Protein AF-A0A3S8VPI8-F1 (afdb_monomer_lite)

Radius of gyration: 17.88 Å; chains: 1; bounding box: 35×21×56 Å

Secondary structure (DSSP, 8-state):
-HHHHHHHHHHHHHHHHHHHHHHHHHHHHHHHHHHHHTT-SS----HHHHHHHHHHHHHHHHHHHS--------

Sequence (74 aa):
MTNSTTTDLRRELAKAHEALAAAEIHLARHAEANAALHCASTVMYSPLHAKVQAARVGIEHALRRTPTDAPKES

Structure (mmCIF, N/CA/C/O backbone):
data_AF-A0A3S8VPI8-F1
#
_entry.id   AF-A0A3S8VPI8-F1
#
loop_
_atom_site.group_PDB
_atom_site.id
_atom_site.type_symbol
_atom_site.label_atom_id
_atom_site.label_alt_id
_atom_site.label_comp_id
_atom_site.labe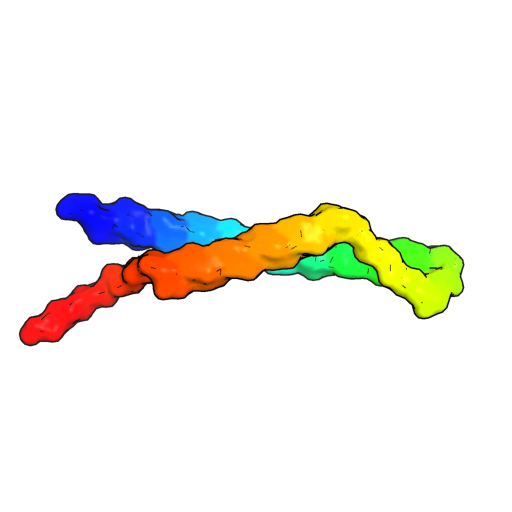l_asym_id
_atom_site.label_entity_id
_atom_site.label_seq_id
_atom_site.pdbx_PDB_ins_code
_atom_site.Cartn_x
_atom_site.Cartn_y
_atom_site.Cartn_z
_atom_site.occupancy
_atom_site.B_iso_or_equiv
_atom_site.auth_seq_id
_atom_site.auth_comp_id
_atom_site.auth_asym_id
_atom_site.auth_atom_id
_atom_site.pdbx_PDB_model_num
ATOM 1 N N . MET A 1 1 ? -20.661 3.799 28.877 1.00 49.91 1 MET A N 1
ATOM 2 C CA . MET A 1 1 ? -20.758 4.548 27.599 1.00 49.91 1 MET A CA 1
ATOM 3 C C . MET A 1 1 ? -19.496 4.462 26.728 1.00 49.91 1 MET A C 1
ATOM 5 O O . MET A 1 1 ? -19.583 4.796 25.560 1.00 49.91 1 MET A O 1
ATOM 9 N N . THR A 1 2 ? -18.352 3.978 27.223 1.00 60.00 2 THR A N 1
ATOM 10 C CA . THR A 1 2 ? -17.067 3.917 26.487 1.00 60.00 2 THR A CA 1
ATOM 11 C C . THR A 1 2 ? -16.975 2.817 25.420 1.00 60.00 2 THR A C 1
ATOM 13 O O . THR A 1 2 ? -16.312 3.009 24.407 1.00 60.00 2 THR A O 1
ATOM 16 N N . ASN A 1 3 ? -17.677 1.697 25.606 1.00 60.22 3 ASN A N 1
ATOM 17 C CA . ASN A 1 3 ? -17.516 0.500 24.765 1.00 60.22 3 ASN A CA 1
ATOM 18 C C . ASN A 1 3 ? -18.045 0.683 23.322 1.00 60.22 3 ASN A C 1
ATOM 20 O O . ASN A 1 3 ? -17.503 0.141 22.361 1.00 60.22 3 ASN A O 1
ATOM 24 N N . SER A 1 4 ? -19.074 1.520 23.128 1.00 67.38 4 SER A N 1
ATOM 25 C CA . SER A 1 4 ? -19.583 1.822 21.776 1.00 67.38 4 SER A CA 1
ATOM 26 C C . SER A 1 4 ? -18.528 2.549 20.938 1.00 67.38 4 SER A C 1
ATOM 28 O O . SER A 1 4 ? -18.237 2.148 19.816 1.00 67.38 4 SER A O 1
ATOM 30 N N . THR A 1 5 ? -17.890 3.575 21.508 1.00 73.44 5 THR A N 1
ATOM 31 C CA . THR A 1 5 ? -16.898 4.406 20.810 1.00 73.44 5 THR A CA 1
ATOM 32 C C . THR A 1 5 ? -15.638 3.620 20.439 1.00 73.44 5 THR A C 1
ATOM 34 O O . THR A 1 5 ? -15.075 3.822 19.364 1.00 73.44 5 THR A O 1
ATOM 37 N N . THR A 1 6 ? -15.192 2.698 21.297 1.00 70.50 6 THR A N 1
ATOM 38 C CA . THR A 1 6 ? -14.027 1.843 21.018 1.00 70.50 6 THR A CA 1
ATOM 39 C C . THR A 1 6 ? -14.315 0.822 19.916 1.00 70.50 6 THR A C 1
ATOM 41 O O . THR A 1 6 ? -13.470 0.615 19.039 1.00 70.50 6 THR A O 1
ATOM 44 N N . THR A 1 7 ? -15.517 0.240 19.905 1.00 72.19 7 THR A N 1
ATOM 45 C CA . THR A 1 7 ? -15.974 -0.652 18.828 1.00 72.19 7 THR A CA 1
ATOM 46 C C . THR A 1 7 ? -16.054 0.088 17.489 1.00 72.19 7 THR A C 1
ATOM 48 O O . THR A 1 7 ? -15.585 -0.425 16.468 1.00 72.19 7 THR A O 1
ATOM 51 N N . ASP A 1 8 ? -16.566 1.321 17.493 1.00 84.12 8 ASP A N 1
ATOM 52 C CA . ASP A 1 8 ? -16.603 2.178 16.307 1.00 84.12 8 ASP A CA 1
ATOM 53 C C . ASP A 1 8 ? -15.193 2.493 15.789 1.00 84.12 8 ASP A C 1
ATOM 55 O O . ASP A 1 8 ? -14.922 2.313 14.601 1.00 84.12 8 ASP A O 1
ATOM 59 N N . LEU A 1 9 ? -14.260 2.854 16.676 1.00 88.44 9 LEU A N 1
ATOM 60 C CA . LEU A 1 9 ? -12.868 3.123 16.306 1.00 88.44 9 LEU A CA 1
ATOM 61 C C . LEU A 1 9 ? -12.190 1.904 15.667 1.00 88.44 9 LEU A C 1
ATOM 63 O O . LEU A 1 9 ? -11.542 2.034 14.629 1.00 88.44 9 LEU A O 1
ATOM 67 N N . ARG A 1 10 ? -12.334 0.715 16.264 1.00 90.12 10 ARG A N 1
ATOM 68 C CA . ARG A 1 10 ? -11.725 -0.513 15.731 1.00 90.12 10 ARG A CA 1
ATOM 69 C C . ARG A 1 10 ? -12.255 -0.838 14.334 1.00 90.12 10 ARG A C 1
ATOM 71 O O . ARG A 1 10 ? -11.471 -1.207 13.461 1.00 90.12 10 ARG A O 1
ATOM 78 N N . ARG A 1 11 ? -13.564 -0.678 14.116 1.00 91.12 11 ARG A N 1
ATOM 79 C CA . ARG A 1 11 ? -14.196 -0.895 12.809 1.00 91.12 11 ARG A CA 1
ATOM 80 C C . ARG A 1 11 ? -13.667 0.081 11.760 1.00 91.12 11 ARG A C 1
ATOM 82 O O . ARG A 1 11 ? -13.332 -0.349 10.661 1.00 91.12 11 ARG A O 1
ATOM 89 N N . GLU A 1 12 ? -13.571 1.369 12.082 1.00 94.56 12 GLU A N 1
ATOM 90 C CA . GLU A 1 12 ? -13.051 2.354 11.126 1.00 94.56 12 GLU A CA 1
ATOM 91 C C . GLU A 1 12 ? -11.557 2.136 10.828 1.00 94.56 12 GLU A C 1
ATOM 93 O O . GLU A 1 12 ? -11.143 2.244 9.674 1.00 94.56 12 GLU A O 1
ATOM 98 N N . LEU A 1 13 ? -10.758 1.723 11.819 1.00 95.25 13 LEU A N 1
ATOM 99 C CA . LEU A 1 13 ? -9.366 1.317 11.596 1.00 95.25 13 LEU A CA 1
ATOM 100 C C . LEU A 1 13 ? -9.258 0.090 10.677 1.00 95.25 13 LEU A C 1
ATOM 102 O O . LEU A 1 13 ? -8.389 0.063 9.809 1.00 95.25 13 LEU A O 1
ATOM 106 N N . ALA A 1 14 ? -10.138 -0.904 10.827 1.00 94.56 14 ALA A N 1
ATOM 107 C CA . ALA A 1 14 ? -10.150 -2.085 9.963 1.00 94.56 14 ALA A CA 1
ATOM 108 C C . ALA A 1 14 ? -10.489 -1.724 8.507 1.00 94.56 14 ALA A C 1
ATOM 110 O O . ALA A 1 14 ? -9.761 -2.107 7.595 1.00 94.56 14 ALA A O 1
ATOM 111 N N . LYS A 1 15 ? -11.517 -0.893 8.289 1.00 96.00 15 LYS A N 1
ATOM 112 C CA . LYS A 1 15 ? -11.862 -0.383 6.948 1.00 96.00 15 LYS A CA 1
ATOM 113 C C . LYS A 1 15 ? -10.703 0.383 6.310 1.00 96.00 15 LYS A C 1
ATOM 115 O O . LYS A 1 15 ? -10.411 0.211 5.129 1.00 96.00 15 LYS A O 1
ATOM 120 N N . ALA A 1 16 ? -10.036 1.235 7.089 1.00 97.06 16 ALA A N 1
ATOM 121 C CA . ALA A 1 16 ? -8.885 1.987 6.609 1.00 97.06 16 ALA A CA 1
ATOM 122 C C . ALA A 1 16 ? -7.705 1.062 6.258 1.00 97.06 16 ALA A C 1
ATOM 124 O O . ALA A 1 16 ? -7.032 1.293 5.253 1.00 97.06 16 ALA A O 1
ATOM 125 N N . HIS A 1 17 ? -7.477 -0.003 7.035 1.00 97.69 17 HIS A N 1
ATOM 126 C CA . HIS A 1 17 ? -6.472 -1.024 6.722 1.00 97.69 17 HIS A CA 1
ATOM 127 C C . HIS A 1 17 ? -6.759 -1.717 5.384 1.00 97.69 17 HIS A C 1
ATOM 129 O O . HIS A 1 17 ? -5.873 -1.772 4.530 1.00 97.69 17 HIS A O 1
ATOM 135 N N . GLU A 1 18 ? -8.000 -2.156 5.166 1.00 97.62 18 GLU A N 1
ATOM 136 C CA . GLU A 1 18 ? -8.432 -2.795 3.916 1.00 97.62 18 GLU A CA 1
ATOM 137 C C . GLU A 1 18 ? -8.268 -1.862 2.708 1.00 97.62 18 GLU A C 1
ATOM 139 O O . GLU A 1 18 ? -7.719 -2.260 1.677 1.00 97.62 18 GLU A O 1
ATOM 144 N N . ALA A 1 19 ? -8.671 -0.596 2.847 1.00 98.12 19 ALA A N 1
ATOM 145 C CA . ALA A 1 19 ? -8.519 0.400 1.792 1.00 98.12 19 ALA A CA 1
ATOM 146 C C . ALA A 1 19 ? -7.042 0.649 1.437 1.00 98.12 19 ALA A C 1
ATOM 148 O O . ALA A 1 19 ? -6.688 0.704 0.256 1.00 98.12 19 ALA A O 1
ATOM 149 N N . LEU A 1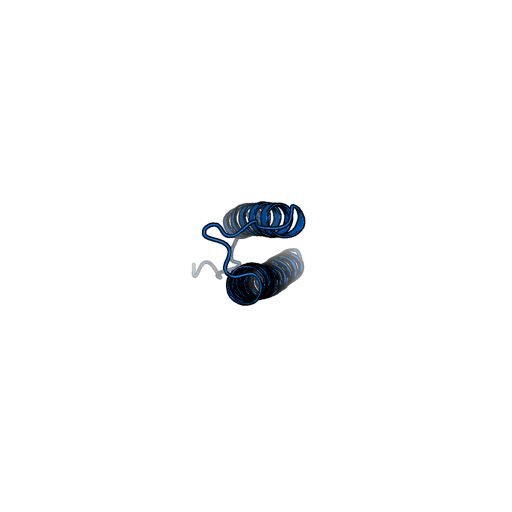 20 ? -6.160 0.754 2.439 1.00 98.06 20 LEU A N 1
ATOM 150 C CA . LEU A 1 20 ? -4.719 0.901 2.210 1.00 98.06 20 LEU A CA 1
ATOM 151 C C . LEU A 1 20 ? -4.109 -0.351 1.569 1.00 98.06 20 LEU A C 1
ATOM 153 O O . LEU A 1 20 ? -3.248 -0.223 0.701 1.00 98.06 20 LEU A O 1
ATOM 157 N N . ALA A 1 21 ? -4.564 -1.549 1.942 1.00 97.81 21 ALA A N 1
ATOM 158 C CA . ALA A 1 21 ? -4.118 -2.788 1.311 1.00 97.81 21 ALA A CA 1
ATOM 159 C C . ALA A 1 21 ? -4.503 -2.842 -0.178 1.00 97.81 21 ALA A C 1
ATOM 161 O O . ALA A 1 21 ? -3.666 -3.173 -1.019 1.00 97.81 21 ALA A O 1
ATOM 162 N N . ALA A 1 22 ? -5.732 -2.449 -0.521 1.00 98.00 22 ALA A N 1
ATOM 163 C CA . ALA A 1 22 ? -6.168 -2.353 -1.912 1.00 98.00 22 ALA A CA 1
ATOM 164 C C . ALA A 1 22 ? -5.362 -1.303 -2.699 1.00 98.00 22 ALA A C 1
ATOM 166 O O . ALA A 1 22 ? -4.955 -1.558 -3.836 1.00 98.00 22 ALA A O 1
ATOM 167 N N . ALA A 1 23 ? -5.083 -0.148 -2.087 1.00 97.88 23 ALA A N 1
ATOM 168 C CA . ALA A 1 23 ? -4.268 0.901 -2.694 1.00 97.88 23 ALA A CA 1
ATOM 169 C C . ALA A 1 23 ? -2.825 0.440 -2.960 1.00 97.88 23 ALA A C 1
ATOM 171 O O . ALA A 1 23 ? -2.290 0.714 -4.032 1.00 97.88 23 ALA A O 1
ATOM 172 N N . GLU A 1 24 ? -2.206 -0.291 -2.028 1.00 97.69 24 GLU A N 1
ATOM 173 C CA . GLU A 1 24 ? -0.863 -0.855 -2.213 1.00 97.69 24 GLU A CA 1
ATOM 174 C C . GLU A 1 24 ? -0.819 -1.808 -3.412 1.00 97.69 24 GLU A C 1
ATOM 176 O O . GLU A 1 24 ? 0.020 -1.640 -4.295 1.00 97.69 24 GLU A O 1
ATOM 181 N N . ILE A 1 25 ? -1.775 -2.742 -3.494 1.00 97.88 25 ILE A N 1
ATOM 182 C CA . ILE A 1 25 ? -1.878 -3.692 -4.611 1.00 97.88 25 ILE A CA 1
ATOM 183 C C . ILE A 1 25 ? -2.040 -2.948 -5.939 1.00 97.88 25 ILE A C 1
ATOM 185 O O . ILE A 1 25 ? -1.390 -3.289 -6.927 1.00 97.88 25 ILE A O 1
ATOM 189 N N . HIS A 1 26 ? -2.903 -1.931 -5.977 1.00 97.94 26 HIS A N 1
ATOM 190 C CA . HIS A 1 26 ? -3.109 -1.133 -7.179 1.00 97.94 26 HIS A CA 1
ATOM 191 C C . HIS A 1 26 ? -1.826 -0.410 -7.613 1.00 97.94 26 HIS A C 1
ATOM 193 O O . HIS A 1 26 ? -1.444 -0.486 -8.780 1.00 97.94 26 HIS A O 1
ATOM 199 N N . LEU A 1 27 ? -1.138 0.250 -6.677 1.00 97.88 27 LEU A N 1
ATOM 200 C CA . LEU A 1 27 ? 0.099 0.981 -6.952 1.00 97.88 27 LEU A CA 1
ATOM 201 C C . LEU A 1 27 ? 1.230 0.052 -7.408 1.00 97.88 27 LEU A C 1
ATOM 203 O O . LEU A 1 27 ? 1.969 0.415 -8.324 1.00 97.88 27 LEU A O 1
ATOM 207 N N . ALA A 1 28 ? 1.347 -1.136 -6.811 1.00 97.81 28 ALA A N 1
ATOM 208 C CA . ALA A 1 28 ? 2.328 -2.135 -7.220 1.00 97.81 28 ALA A CA 1
ATOM 209 C C . ALA A 1 28 ? 2.069 -2.612 -8.655 1.00 97.81 28 ALA A C 1
ATOM 211 O O . ALA A 1 28 ? 2.946 -2.503 -9.510 1.00 97.81 28 ALA A O 1
ATOM 212 N N . ARG A 1 29 ? 0.826 -3.008 -8.958 1.00 97.88 29 ARG A N 1
ATOM 213 C CA . ARG A 1 29 ? 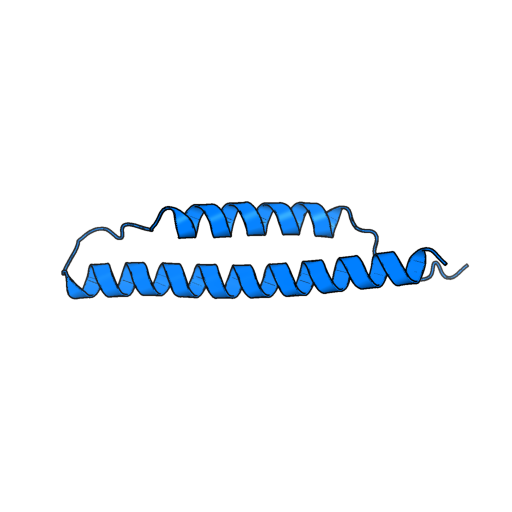0.424 -3.429 -10.310 1.00 97.88 29 ARG A CA 1
ATOM 214 C C . ARG A 1 29 ? 0.617 -2.330 -11.346 1.00 97.88 29 ARG A C 1
ATOM 216 O O . ARG A 1 29 ? 1.030 -2.612 -12.465 1.00 97.88 29 ARG A O 1
ATOM 223 N N . HIS A 1 30 ? 0.336 -1.079 -10.988 1.00 97.69 30 HIS A N 1
ATOM 224 C CA . HIS A 1 30 ? 0.580 0.055 -11.873 1.00 97.69 30 HIS A CA 1
ATOM 225 C C . HIS A 1 30 ? 2.078 0.221 -12.174 1.00 97.69 30 HIS A C 1
ATOM 227 O O . HIS A 1 30 ? 2.455 0.439 -13.324 1.00 97.69 30 HIS A O 1
ATOM 233 N N . ALA A 1 31 ? 2.944 0.097 -11.16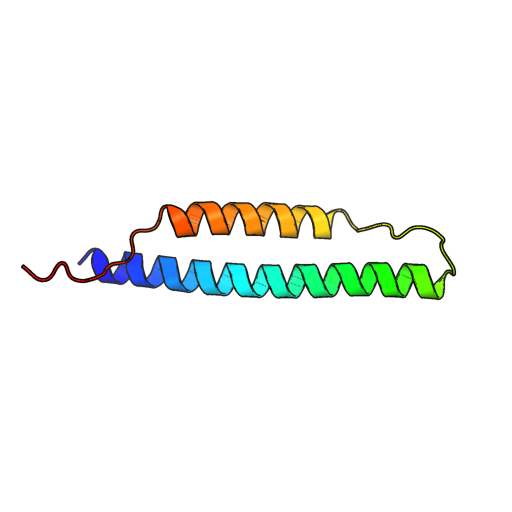3 1.00 97.69 31 ALA A N 1
ATOM 234 C CA . ALA A 1 31 ? 4.392 0.168 -11.351 1.00 97.69 31 ALA A CA 1
ATOM 235 C C . ALA A 1 31 ? 4.919 -0.989 -12.220 1.00 97.69 31 ALA A C 1
ATOM 237 O O . ALA A 1 31 ? 5.710 -0.755 -13.134 1.00 97.69 31 ALA A O 1
ATOM 238 N N . GLU A 1 32 ? 4.441 -2.211 -11.983 1.00 98.12 32 GLU A N 1
ATOM 239 C CA . GLU A 1 32 ? 4.781 -3.402 -12.772 1.00 98.12 32 GLU A CA 1
ATOM 240 C C . GLU A 1 32 ? 4.324 -3.274 -14.231 1.00 98.12 32 GLU A C 1
ATOM 242 O O . GLU A 1 32 ? 5.108 -3.521 -15.147 1.00 98.12 32 GLU A O 1
ATOM 247 N N . ALA A 1 33 ? 3.087 -2.822 -14.462 1.00 97.81 33 ALA A N 1
ATOM 248 C CA . ALA A 1 33 ? 2.559 -2.592 -15.805 1.00 97.81 33 ALA A CA 1
ATOM 249 C C . ALA A 1 33 ? 3.372 -1.531 -16.559 1.00 97.81 33 ALA A C 1
ATOM 251 O O . ALA A 1 33 ? 3.679 -1.708 -17.737 1.00 97.81 33 ALA A O 1
ATOM 252 N N . ASN A 1 34 ? 3.766 -0.453 -15.876 1.00 96.94 34 ASN A N 1
ATOM 253 C CA . ASN A 1 34 ? 4.605 0.586 -16.460 1.00 96.94 34 ASN A CA 1
ATOM 254 C C . ASN A 1 34 ? 6.005 0.056 -16.816 1.00 96.94 34 ASN A C 1
ATOM 256 O O . ASN A 1 34 ? 6.514 0.326 -17.901 1.00 96.94 34 ASN A O 1
ATOM 260 N N . ALA A 1 35 ? 6.616 -0.741 -15.936 1.00 98.00 35 ALA A N 1
ATOM 261 C CA . ALA A 1 35 ? 7.900 -1.378 -16.219 1.00 98.00 35 ALA A CA 1
ATOM 262 C C . ALA A 1 35 ? 7.810 -2.319 -17.433 1.00 98.00 35 ALA A C 1
ATOM 264 O O . ALA A 1 35 ? 8.664 -2.256 -18.317 1.00 98.00 35 ALA A O 1
ATOM 265 N N . ALA A 1 36 ? 6.747 -3.127 -17.518 1.00 97.62 36 ALA A N 1
ATOM 266 C CA . ALA A 1 36 ? 6.501 -4.020 -18.647 1.00 97.62 36 ALA A CA 1
ATOM 267 C C . ALA A 1 36 ? 6.311 -3.251 -19.964 1.00 97.62 36 ALA A C 1
ATOM 269 O O . ALA A 1 36 ? 6.932 -3.599 -20.968 1.00 97.62 36 ALA A O 1
ATOM 270 N N . LEU A 1 37 ? 5.521 -2.169 -19.951 1.00 97.69 37 LEU A N 1
ATOM 271 C CA . LEU A 1 37 ? 5.309 -1.301 -21.115 1.00 97.69 37 LEU A CA 1
ATOM 272 C C . LEU A 1 37 ? 6.630 -0.745 -21.664 1.00 97.69 37 LEU A C 1
ATOM 274 O O . LEU A 1 37 ? 6.809 -0.643 -22.876 1.00 97.69 37 LEU A O 1
ATOM 278 N N . HIS A 1 38 ? 7.561 -0.412 -20.773 1.00 97.38 38 HIS A N 1
ATOM 279 C CA . HIS A 1 38 ? 8.863 0.141 -21.131 1.00 97.38 38 HIS A CA 1
ATOM 280 C C . HIS A 1 38 ? 9.974 -0.908 -21.272 1.00 97.38 38 HIS A C 1
ATOM 282 O O . HIS A 1 38 ? 11.129 -0.529 -21.460 1.00 97.38 38 HIS A O 1
ATOM 288 N N . CYS A 1 39 ? 9.652 -2.206 -21.191 1.00 96.88 39 CYS A N 1
ATOM 289 C CA . CYS A 1 39 ? 10.633 -3.299 -21.197 1.00 96.88 39 CYS A CA 1
ATOM 290 C C . CYS A 1 39 ? 11.773 -3.082 -20.181 1.00 96.88 39 CYS A C 1
ATOM 292 O O . CYS A 1 39 ? 12.925 -3.444 -20.426 1.00 96.88 39 CYS A O 1
ATOM 294 N N . ALA A 1 40 ? 11.460 -2.451 -19.048 1.00 97.38 40 ALA A N 1
ATOM 295 C CA . ALA A 1 40 ? 12.432 -2.172 -18.009 1.00 97.38 40 ALA A CA 1
ATOM 296 C C . ALA A 1 40 ? 12.807 -3.470 -17.282 1.00 97.38 40 ALA A C 1
ATOM 298 O O . ALA A 1 40 ? 11.950 -4.286 -16.948 1.00 97.38 40 ALA A O 1
ATOM 299 N N . SER A 1 41 ? 14.096 -3.643 -16.991 1.00 95.75 41 SER A N 1
ATOM 300 C CA . SER A 1 41 ? 14.594 -4.779 -16.206 1.00 95.75 41 SER A CA 1
ATOM 301 C C . SER A 1 41 ? 14.288 -4.658 -14.710 1.00 95.75 41 SER A C 1
ATOM 303 O O . SER A 1 41 ? 14.416 -5.635 -13.974 1.00 95.75 41 SER A O 1
ATOM 305 N N . THR A 1 42 ? 13.891 -3.470 -14.250 1.00 96.19 42 THR A N 1
ATOM 306 C CA . THR A 1 42 ? 13.594 -3.172 -12.848 1.00 96.19 42 THR A CA 1
ATOM 307 C C . THR A 1 42 ? 12.294 -2.383 -12.712 1.00 96.19 42 THR A C 1
ATOM 309 O O . THR A 1 42 ? 11.967 -1.526 -13.534 1.00 96.19 42 THR A O 1
ATOM 312 N N . VAL A 1 43 ? 11.547 -2.666 -11.640 1.00 97.25 43 VAL A N 1
ATOM 313 C CA . VAL A 1 43 ? 10.323 -1.937 -11.285 1.00 97.25 43 VAL A CA 1
ATOM 314 C C . VAL A 1 43 ? 10.673 -0.826 -10.305 1.00 97.25 43 VAL A C 1
ATOM 316 O O . VAL A 1 43 ? 11.216 -1.082 -9.230 1.00 97.25 43 VAL A O 1
ATOM 319 N N . MET A 1 44 ? 10.328 0.409 -10.661 1.00 96.25 44 MET A N 1
ATOM 320 C CA . MET A 1 44 ? 10.482 1.568 -9.784 1.00 96.25 44 MET A CA 1
ATOM 321 C C . MET A 1 44 ? 9.133 1.922 -9.163 1.00 96.25 44 MET A C 1
ATOM 323 O O . MET A 1 44 ? 8.220 2.389 -9.845 1.00 96.25 44 MET A O 1
ATOM 327 N N . TYR A 1 45 ? 9.011 1.709 -7.855 1.00 96.12 45 TYR A N 1
ATOM 328 C CA . TYR A 1 45 ? 7.808 2.061 -7.104 1.00 96.12 45 TYR A CA 1
ATOM 329 C C . TYR A 1 45 ? 7.795 3.550 -6.762 1.00 96.12 45 TYR A C 1
ATOM 331 O O . TYR A 1 45 ? 8.813 4.137 -6.393 1.00 96.12 45 TYR A O 1
ATOM 339 N N . SER A 1 46 ? 6.619 4.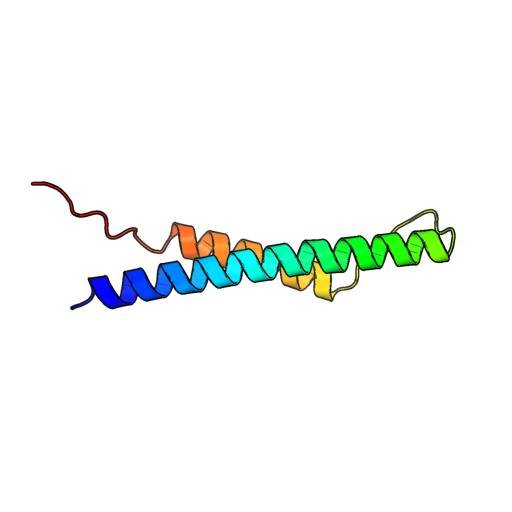172 -6.853 1.00 94.19 46 SER A N 1
ATOM 340 C CA . SER A 1 46 ? 6.470 5.581 -6.490 1.00 94.19 46 SER A CA 1
ATOM 341 C C . SER A 1 46 ? 6.649 5.792 -4.977 1.00 94.19 46 SER A C 1
ATOM 343 O O . SER A 1 46 ? 6.304 4.912 -4.184 1.00 94.19 46 SER A O 1
ATOM 345 N N . PRO A 1 47 ? 7.086 6.984 -4.525 1.00 96.88 47 PRO A N 1
ATOM 346 C CA . PRO A 1 47 ? 7.134 7.311 -3.097 1.00 96.88 47 PRO A CA 1
ATOM 347 C C . PRO A 1 47 ? 5.781 7.161 -2.384 1.00 96.88 47 PRO A C 1
ATOM 349 O O . PRO A 1 47 ? 5.734 6.932 -1.176 1.00 96.88 47 PRO A O 1
ATOM 352 N N . LEU A 1 48 ? 4.670 7.274 -3.121 1.00 96.31 48 LEU A N 1
ATOM 353 C CA . LEU A 1 48 ? 3.330 7.048 -2.587 1.00 96.31 48 LEU A CA 1
ATOM 354 C C . LEU A 1 48 ? 3.132 5.594 -2.135 1.00 96.31 48 LEU A C 1
ATOM 356 O O . LEU A 1 48 ? 2.546 5.382 -1.079 1.00 96.31 48 LEU A O 1
ATOM 360 N N . HIS A 1 49 ? 3.672 4.612 -2.864 1.00 96.88 49 HIS A N 1
ATOM 361 C CA . HIS A 1 49 ? 3.613 3.198 -2.475 1.00 96.88 49 HIS A CA 1
ATOM 362 C C . HIS A 1 49 ? 4.242 2.971 -1.092 1.00 96.88 49 HIS A C 1
ATOM 364 O O . HIS A 1 49 ? 3.614 2.390 -0.208 1.00 96.88 49 HIS A O 1
ATOM 370 N N . ALA A 1 50 ? 5.433 3.533 -0.856 1.00 96.69 50 ALA A N 1
ATOM 371 C CA . ALA A 1 50 ? 6.105 3.450 0.443 1.00 96.69 50 ALA A CA 1
ATOM 372 C C . ALA A 1 50 ? 5.305 4.138 1.568 1.00 96.69 50 ALA A C 1
ATOM 374 O O . ALA A 1 50 ? 5.228 3.627 2.685 1.00 96.69 50 ALA A O 1
ATOM 375 N N . LYS A 1 51 ? 4.663 5.280 1.281 1.00 98.12 51 LYS A N 1
ATOM 376 C CA . LYS A 1 51 ? 3.796 5.972 2.252 1.00 98.12 51 LYS A CA 1
ATOM 377 C C . LYS A 1 51 ? 2.555 5.151 2.607 1.00 98.12 51 LYS A C 1
ATOM 379 O O . LYS A 1 51 ? 2.184 5.114 3.778 1.00 98.12 51 LYS A O 1
ATOM 384 N N . VAL A 1 52 ? 1.940 4.485 1.628 1.00 98.00 52 VAL A N 1
ATOM 385 C CA . VAL A 1 52 ? 0.792 3.589 1.850 1.00 98.00 52 VAL A CA 1
ATOM 386 C C . VAL A 1 52 ? 1.199 2.396 2.717 1.00 98.00 52 VAL A C 1
ATOM 388 O O . VAL A 1 52 ? 0.510 2.104 3.694 1.00 98.00 52 VAL A O 1
ATOM 391 N N . GLN A 1 53 ? 2.351 1.776 2.443 1.00 97.44 53 GLN A N 1
ATOM 392 C CA . GLN A 1 53 ? 2.892 0.697 3.276 1.00 97.44 53 GLN A CA 1
ATOM 393 C C . GLN A 1 53 ? 3.124 1.143 4.724 1.00 97.44 53 GLN A C 1
ATOM 395 O O . GLN A 1 53 ? 2.657 0.492 5.660 1.00 97.44 53 GLN A O 1
ATOM 400 N N . ALA A 1 54 ? 3.792 2.284 4.921 1.00 97.88 54 ALA A N 1
ATOM 401 C CA . ALA A 1 54 ? 4.049 2.828 6.252 1.00 97.88 54 ALA A CA 1
ATOM 402 C C . ALA A 1 54 ? 2.747 3.142 7.011 1.00 97.88 54 ALA A C 1
ATOM 404 O O . ALA A 1 54 ? 2.621 2.813 8.193 1.00 97.88 54 ALA A O 1
ATOM 405 N N . ALA A 1 55 ? 1.757 3.727 6.330 1.00 97.88 55 ALA A N 1
ATOM 406 C CA . ALA A 1 55 ? 0.442 3.986 6.907 1.00 97.88 55 ALA A CA 1
ATOM 407 C C . ALA A 1 55 ? -0.262 2.684 7.318 1.00 97.88 55 ALA A C 1
ATOM 409 O O . ALA A 1 55 ? -0.814 2.613 8.418 1.00 97.88 55 ALA A O 1
ATOM 410 N N . ARG A 1 56 ? -0.193 1.633 6.488 1.00 97.44 56 ARG A N 1
ATOM 411 C CA . ARG A 1 56 ? -0.809 0.336 6.793 1.00 97.44 56 ARG A CA 1
ATOM 412 C C . ARG A 1 56 ? -0.201 -0.298 8.044 1.00 97.44 56 ARG A C 1
ATOM 414 O O . ARG A 1 56 ? -0.945 -0.692 8.940 1.00 97.44 56 ARG A O 1
ATOM 421 N N . VAL A 1 57 ? 1.128 -0.296 8.155 1.00 97.12 57 VAL A N 1
ATOM 422 C CA . VAL A 1 57 ? 1.844 -0.755 9.360 1.00 97.12 57 VAL A CA 1
ATOM 423 C C . VAL A 1 57 ? 1.411 0.048 10.593 1.00 97.12 57 VAL A C 1
ATOM 425 O O . VAL A 1 57 ? 1.138 -0.526 11.649 1.00 97.12 57 VAL A O 1
ATOM 428 N N . GLY A 1 58 ? 1.270 1.371 10.464 1.00 97.06 58 GLY A N 1
ATOM 429 C CA . GLY A 1 58 ? 0.752 2.229 11.532 1.00 97.06 58 GLY A CA 1
ATOM 430 C C . GLY A 1 58 ? -0.650 1.824 12.009 1.00 97.06 58 GLY A C 1
ATOM 431 O O . GLY A 1 58 ? -0.884 1.722 13.216 1.00 97.06 58 GLY A O 1
ATOM 432 N N . ILE A 1 59 ? -1.564 1.521 11.082 1.00 96.12 59 ILE A N 1
ATOM 433 C CA . ILE A 1 59 ? -2.915 1.048 11.417 1.00 96.12 59 ILE A CA 1
ATOM 434 C C . ILE A 1 59 ? -2.879 -0.336 12.074 1.00 96.12 59 ILE A C 1
ATOM 436 O O . ILE A 1 59 ? -3.594 -0.557 13.048 1.00 96.12 59 ILE A O 1
ATOM 440 N N . GLU A 1 60 ? -2.020 -1.252 11.627 1.00 95.44 60 GLU A N 1
ATOM 441 C CA . GLU A 1 60 ? -1.851 -2.562 12.276 1.00 95.44 60 GLU A CA 1
ATOM 442 C C . GLU A 1 60 ? -1.369 -2.431 13.724 1.00 95.44 60 GLU A C 1
ATOM 444 O O . GLU A 1 60 ? -1.785 -3.192 14.602 1.00 95.44 60 GLU A O 1
ATOM 449 N N . HIS A 1 61 ? -0.483 -1.471 13.999 1.00 95.44 61 HIS A N 1
ATOM 450 C CA . HIS A 1 61 ? -0.084 -1.154 15.368 1.00 95.44 61 HIS A CA 1
ATOM 451 C C . HIS A 1 61 ? -1.242 -0.562 16.177 1.00 95.44 61 HIS A C 1
ATOM 453 O O . HIS A 1 61 ? -1.428 -0.951 17.332 1.00 95.44 61 HIS A O 1
ATOM 459 N N . ALA A 1 62 ? -2.042 0.329 15.587 1.00 93.56 62 ALA A N 1
ATOM 460 C CA . ALA A 1 62 ? -3.220 0.893 16.242 1.00 93.56 62 ALA A CA 1
ATOM 461 C C . ALA A 1 62 ? -4.260 -0.195 16.572 1.00 93.56 62 ALA A C 1
ATOM 463 O O . ALA A 1 62 ? -4.659 -0.322 17.727 1.00 93.56 62 ALA A O 1
ATOM 464 N N . LEU A 1 63 ? -4.608 -1.055 15.609 1.00 92.75 63 LEU A N 1
ATOM 465 C CA . LEU A 1 63 ? -5.550 -2.170 15.773 1.00 92.75 63 LEU A CA 1
ATOM 466 C C . LEU A 1 63 ? -5.134 -3.158 16.868 1.00 92.75 63 LEU A C 1
ATOM 468 O O . LEU A 1 63 ? -5.995 -3.680 17.576 1.00 92.75 63 LEU A O 1
ATOM 472 N N . ARG A 1 64 ? -3.829 -3.417 17.022 1.00 91.50 64 ARG A N 1
ATOM 473 C CA . ARG A 1 64 ? -3.293 -4.265 18.102 1.00 91.50 64 ARG A CA 1
ATOM 474 C C . ARG A 1 64 ? -3.451 -3.636 19.486 1.00 91.50 64 ARG A C 1
ATOM 476 O O . ARG A 1 64 ? -3.537 -4.357 20.474 1.00 91.50 64 ARG A O 1
ATOM 483 N N . ARG A 1 65 ? -3.476 -2.305 19.562 1.00 90.12 65 ARG A N 1
ATOM 484 C CA . ARG A 1 65 ? -3.618 -1.546 20.813 1.00 90.12 65 ARG A CA 1
ATOM 485 C C . ARG A 1 65 ? -5.065 -1.202 21.150 1.00 90.12 65 ARG A C 1
ATOM 487 O O . ARG A 1 65 ? -5.338 -0.875 22.301 1.00 90.12 65 ARG A O 1
ATOM 494 N N . THR A 1 66 ? -5.973 -1.250 20.179 1.00 86.38 66 THR A N 1
ATOM 495 C CA . THR A 1 66 ? -7.403 -1.035 20.408 1.00 86.38 66 THR A CA 1
ATOM 496 C C . THR A 1 66 ? -8.023 -2.318 20.967 1.00 86.38 66 THR A C 1
ATOM 498 O O . THR A 1 66 ? -8.086 -3.318 20.240 1.00 86.38 66 THR A O 1
ATOM 501 N N . PRO A 1 67 ? -8.477 -2.321 22.235 1.00 77.75 67 PRO A N 1
ATOM 502 C CA . PRO A 1 67 ? -9.058 -3.506 22.846 1.00 77.75 67 PRO A CA 1
ATOM 503 C C . PRO A 1 67 ? -10.278 -3.974 22.053 1.00 77.75 67 PRO A C 1
ATOM 505 O O . PRO A 1 67 ? -11.030 -3.179 21.490 1.00 77.75 67 PRO A O 1
ATOM 508 N N . THR A 1 68 ? -10.442 -5.291 21.981 1.00 69.50 68 THR A N 1
ATOM 509 C CA . THR A 1 68 ? -11.674 -5.893 21.475 1.00 69.50 68 THR A CA 1
ATOM 510 C C . THR A 1 68 ? -12.622 -5.934 22.661 1.00 69.50 68 THR A C 1
ATOM 512 O O . THR A 1 68 ? -12.294 -6.582 23.653 1.00 69.50 68 THR A O 1
ATOM 515 N N . ASP A 1 69 ? -13.747 -5.221 22.594 1.00 64.12 69 ASP A N 1
ATOM 516 C CA . ASP A 1 69 ? -14.829 -5.323 23.581 1.00 64.12 69 ASP A CA 1
ATOM 517 C C . ASP A 1 69 ? -15.494 -6.706 23.460 1.00 64.12 69 ASP A C 1
ATOM 519 O O . ASP A 1 69 ? -16.626 -6.849 23.010 1.00 64.12 69 ASP A O 1
ATOM 523 N N . ALA A 1 70 ? -14.760 -7.762 23.803 1.00 59.16 70 ALA A N 1
ATOM 524 C CA . ALA A 1 70 ? -15.352 -9.055 24.078 1.00 59.16 70 ALA A CA 1
ATOM 525 C C . ALA A 1 70 ? -15.943 -8.972 25.495 1.00 59.16 70 ALA A C 1
ATOM 527 O O . ALA A 1 70 ? -15.213 -8.597 26.423 1.00 59.16 70 ALA A O 1
ATOM 528 N N . PRO A 1 71 ? -17.238 -9.274 25.696 1.00 52.66 71 PRO A N 1
ATOM 529 C CA . PRO A 1 71 ? -17.788 -9.357 27.038 1.00 52.66 71 PRO A CA 1
ATOM 530 C C . PRO A 1 71 ? -16.983 -10.400 27.819 1.00 52.66 71 PRO A C 1
ATOM 532 O O . PRO A 1 71 ? -16.847 -11.543 27.390 1.00 52.66 71 PRO A O 1
ATOM 535 N N . LYS A 1 72 ? -16.405 -9.991 28.953 1.00 54.19 72 LYS A N 1
ATOM 536 C CA . LYS A 1 72 ? -15.884 -10.943 29.932 1.00 54.19 72 LYS A CA 1
ATOM 537 C C . LYS A 1 72 ? -17.096 -11.630 30.550 1.00 54.19 72 LYS A C 1
ATOM 539 O O . LYS A 1 72 ? -17.735 -11.051 31.427 1.00 54.19 72 LYS A O 1
ATOM 544 N N . GLU A 1 73 ? -17.445 -12.810 30.049 1.00 54.84 73 GLU A N 1
ATOM 545 C CA . GLU A 1 73 ? -18.332 -13.718 30.774 1.00 54.84 73 GLU A CA 1
ATOM 546 C C . GLU A 1 73 ? -17.731 -13.921 32.173 1.00 54.84 73 GLU A C 1
ATOM 548 O O . GLU A 1 73 ? -16.541 -14.221 32.311 1.00 54.84 73 GLU A O 1
ATOM 553 N N . SER A 1 74 ? -18.528 -13.576 33.186 1.00 46.88 74 SER A N 1
ATOM 554 C CA . SER A 1 74 ? -18.195 -13.666 34.612 1.00 46.88 74 SER A CA 1
ATOM 555 C C . SER A 1 74 ? -18.695 -14.983 35.179 1.00 46.88 74 SER A C 1
ATOM 557 O O . S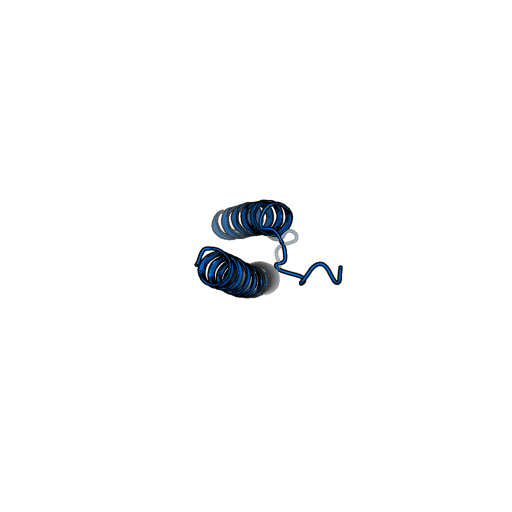ER A 1 74 ? -19.779 -15.414 34.728 1.00 46.88 74 SER A O 1
#

Foldseek 3Di:
DVQVVLVVVLVVLVVLLVVLVVVLVVQQVVQVVVCVVVVHPDGDGDVVSVVSVVVNVVSVVVNVVRDDPDPPPD

pLDDT: mean 89.11, std 14.43, range [46.88, 98.12]